Protein AF-A0A5S4G1M8-F1 (afdb_monomer_lite)

Radius of gyration: 26.01 Å; chains: 1; bounding box: 40×53×80 Å

Foldseek 3Di:
DDDDDDDPPPPPCPPPPPCDPVNVVVVVVVVVVVVVLVVVLVCQQQVPPPPRHRCQHVVVVHAPQQVVLCVCCPDPCSVVSNVVGSDPVVSVVVSVD

Seq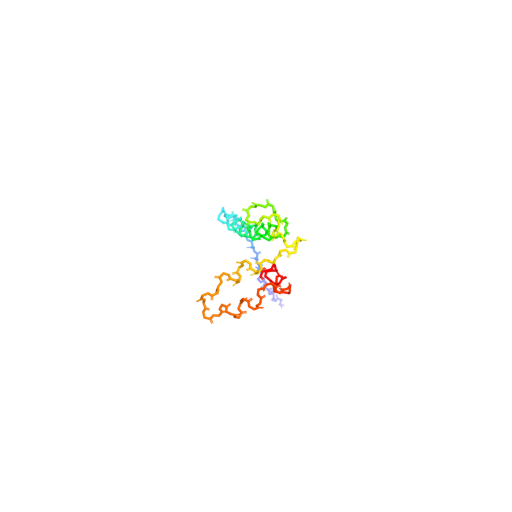uence (97 aa):
MATTISKPAMDTGVGKAARTPVDYVWAAARIAIGWIFLWAFLDKTFGWGFATPANRAWIEGGSPTTGFLKGTGENALGGFFSGLAGQGWVDWLFMAG

pLDDT: mean 74.58, std 11.68, range [43.28, 95.25]

Secondary structure (DSSP, 8-state):
--------------------HHHHHHHHHHHHHHHHHHHHHHHHHH--SSSS-GGG-GGGT--HHHHHHGGGTTSTTHHHHHHHTT-HHHHHHHHH-

Organism: NCBI:txid1642303

Structure (mmCIF, N/CA/C/O backbone):
data_AF-A0A5S4G1M8-F1
#
_entry.id   AF-A0A5S4G1M8-F1
#
loop_
_atom_site.group_PDB
_atom_site.id
_atom_site.type_symbol
_atom_site.label_atom_id
_atom_site.label_alt_id
_atom_site.label_comp_id
_atom_site.label_asym_id
_atom_site.label_entity_id
_atom_site.label_seq_id
_atom_site.pdbx_PDB_ins_code
_atom_site.Cartn_x
_atom_site.Cartn_y
_atom_site.Cartn_z
_atom_site.occupancy
_atom_site.B_iso_or_equiv
_atom_site.auth_seq_id
_atom_site.auth_comp_id
_atom_site.auth_asym_id
_atom_site.auth_atom_id
_atom_site.pdbx_PDB_model_num
ATOM 1 N N . MET A 1 1 ? 7.012 -41.064 -63.305 1.00 43.28 1 MET A N 1
ATOM 2 C CA . MET A 1 1 ? 7.002 -39.602 -63.096 1.00 43.28 1 MET A CA 1
ATOM 3 C C . MET A 1 1 ? 6.610 -39.353 -61.650 1.00 43.28 1 MET A C 1
ATOM 5 O O . MET A 1 1 ? 5.487 -39.672 -61.293 1.00 43.28 1 MET A O 1
ATOM 9 N N . ALA A 1 2 ? 7.544 -38.913 -60.809 1.00 45.53 2 ALA A N 1
ATOM 10 C CA . ALA A 1 2 ? 7.292 -38.611 -59.402 1.00 45.53 2 ALA A CA 1
ATOM 11 C C . ALA A 1 2 ? 7.521 -37.111 -59.200 1.00 45.53 2 ALA A C 1
ATOM 13 O O . ALA A 1 2 ? 8.644 -36.634 -59.340 1.00 45.53 2 ALA A O 1
ATOM 14 N N . THR A 1 3 ? 6.445 -36.373 -58.942 1.00 58.00 3 THR A N 1
ATOM 15 C CA . THR A 1 3 ? 6.497 -34.943 -58.635 1.00 58.00 3 THR A CA 1
ATOM 16 C C . THR A 1 3 ? 6.784 -34.791 -57.147 1.00 58.00 3 THR A C 1
ATOM 18 O O . THR A 1 3 ? 5.912 -35.024 -56.313 1.00 58.00 3 THR A O 1
ATOM 21 N N . THR A 1 4 ? 8.017 -34.437 -56.800 1.00 63.06 4 THR A N 1
ATOM 22 C CA . THR A 1 4 ? 8.406 -34.103 -55.428 1.00 63.06 4 THR A CA 1
ATOM 23 C C . THR A 1 4 ? 7.800 -32.748 -55.060 1.00 63.06 4 THR A C 1
ATOM 25 O O . THR A 1 4 ? 8.151 -31.723 -55.641 1.00 63.06 4 THR A O 1
ATOM 28 N N . ILE A 1 5 ? 6.865 -32.736 -54.109 1.00 64.69 5 ILE A N 1
ATOM 29 C CA . ILE A 1 5 ? 6.314 -31.509 -53.522 1.00 64.69 5 ILE A CA 1
ATOM 30 C C . ILE A 1 5 ? 7.377 -30.913 -52.593 1.00 64.69 5 ILE A C 1
ATOM 32 O O . ILE A 1 5 ? 7.700 -31.493 -51.556 1.00 64.69 5 ILE A O 1
ATOM 36 N N . SER A 1 6 ? 7.914 -29.748 -52.952 1.00 63.34 6 SER A N 1
ATOM 37 C CA . SER A 1 6 ? 8.770 -28.962 -52.063 1.00 63.34 6 SER A CA 1
ATOM 38 C C . SER A 1 6 ? 7.936 -28.407 -50.910 1.00 63.34 6 SER A C 1
ATOM 40 O O . SER A 1 6 ? 7.131 -27.493 -51.084 1.00 63.34 6 SER A O 1
ATOM 42 N N . LYS A 1 7 ? 8.125 -28.974 -49.717 1.00 70.94 7 LYS A N 1
ATOM 43 C CA . LYS A 1 7 ? 7.614 -28.425 -48.459 1.00 70.94 7 LYS A CA 1
ATOM 44 C C . LYS A 1 7 ? 8.335 -27.097 -48.192 1.00 70.94 7 LYS A C 1
ATOM 46 O O . LYS A 1 7 ? 9.565 -27.118 -48.121 1.00 70.94 7 LYS A O 1
ATOM 51 N N . PRO A 1 8 ? 7.635 -25.962 -48.024 1.00 63.31 8 PRO A N 1
ATOM 52 C CA . PRO A 1 8 ? 8.300 -24.745 -47.594 1.00 63.31 8 PRO A CA 1
ATOM 53 C C . PRO A 1 8 ? 8.811 -24.992 -46.175 1.00 63.31 8 PRO A C 1
ATOM 55 O O . PRO A 1 8 ? 8.032 -25.248 -45.251 1.00 63.31 8 PRO A O 1
ATOM 58 N N . ALA A 1 9 ? 10.133 -24.986 -46.012 1.00 61.97 9 ALA A N 1
ATOM 59 C CA . ALA A 1 9 ? 10.737 -24.855 -44.703 1.00 61.97 9 ALA A CA 1
ATOM 60 C C . ALA A 1 9 ? 10.316 -23.479 -44.185 1.00 61.97 9 ALA A C 1
ATOM 62 O O . ALA A 1 9 ? 10.790 -22.448 -44.654 1.00 61.97 9 ALA A O 1
ATOM 63 N N . MET A 1 10 ? 9.343 -23.465 -43.277 1.00 58.38 10 MET A N 1
ATOM 64 C CA . MET A 1 10 ? 9.092 -22.306 -42.437 1.00 58.38 10 MET A CA 1
ATOM 65 C C . MET A 1 10 ? 10.322 -22.192 -41.543 1.00 58.38 10 MET A C 1
ATOM 67 O O . MET A 1 10 ? 10.360 -22.781 -40.465 1.00 58.38 10 MET A O 1
ATOM 71 N N . ASP A 1 11 ? 11.349 -21.493 -42.025 1.00 54.16 11 ASP A N 1
ATOM 72 C CA . ASP A 1 11 ? 12.412 -20.975 -41.181 1.00 54.16 11 ASP A CA 1
ATOM 73 C C . ASP A 1 11 ? 11.755 -19.965 -40.243 1.00 54.16 11 ASP A C 1
ATOM 75 O O . ASP A 1 11 ? 11.748 -18.755 -40.462 1.00 54.16 11 ASP A O 1
ATOM 79 N N . THR A 1 12 ? 11.175 -20.470 -39.157 1.00 59.06 12 THR A N 1
ATOM 80 C CA . THR A 1 12 ? 10.915 -19.678 -37.963 1.00 59.06 12 THR A CA 1
ATOM 81 C C . THR A 1 12 ? 12.259 -19.435 -37.297 1.00 59.06 12 THR A C 1
ATOM 83 O O . THR A 1 12 ? 12.534 -19.908 -36.194 1.00 59.06 12 THR A O 1
ATOM 86 N N . GLY A 1 13 ? 13.120 -18.694 -37.993 1.00 52.44 13 GLY A N 1
ATOM 87 C CA . GLY A 1 13 ? 14.186 -17.946 -37.376 1.00 52.44 13 GLY A CA 1
ATOM 88 C C . GLY A 1 13 ? 13.515 -16.914 -36.491 1.00 52.44 13 GLY A C 1
ATOM 89 O O . GLY A 1 13 ? 13.318 -15.771 -36.893 1.00 52.44 13 GLY A O 1
ATOM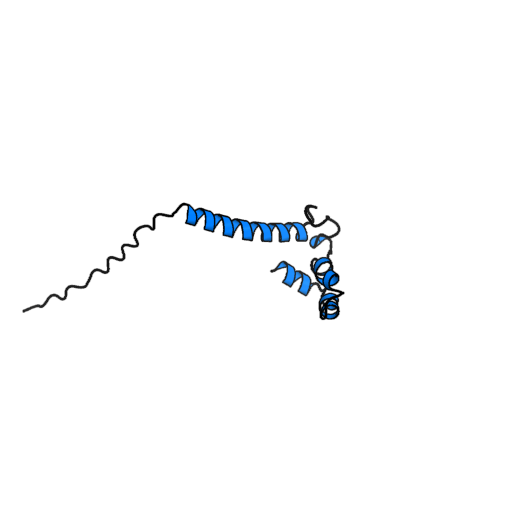 90 N N . VAL A 1 14 ? 13.148 -17.318 -35.273 1.00 60.59 14 VAL A N 1
ATOM 91 C CA . VAL A 1 14 ? 13.009 -16.381 -34.165 1.00 60.59 14 VAL A CA 1
ATOM 92 C C . VAL A 1 14 ? 14.424 -15.869 -33.946 1.00 60.59 14 VAL A C 1
ATOM 94 O O . VAL A 1 14 ? 15.180 -16.394 -33.128 1.00 60.59 14 VAL A O 1
ATOM 97 N N . GLY A 1 15 ? 14.828 -14.905 -34.780 1.00 55.91 15 GLY A N 1
ATOM 98 C CA . GLY A 1 15 ? 16.047 -14.151 -34.587 1.00 55.91 15 GLY A CA 1
ATOM 99 C C . GLY A 1 15 ? 16.004 -13.705 -33.143 1.00 55.91 15 GLY A C 1
ATOM 100 O O . GLY A 1 15 ? 15.008 -13.119 -32.720 1.00 55.91 15 GLY A O 1
ATOM 101 N N . LYS A 1 16 ? 17.012 -14.108 -32.368 1.00 56.84 16 LYS A N 1
ATOM 102 C CA . LYS A 1 16 ? 17.147 -13.788 -30.950 1.00 56.84 16 LYS A CA 1
ATOM 103 C C . LYS A 1 16 ? 16.954 -12.281 -30.839 1.00 56.84 16 LYS A C 1
ATOM 105 O O . LYS A 1 16 ? 17.880 -11.551 -31.179 1.00 56.84 16 LYS A O 1
ATOM 110 N N . ALA A 1 17 ? 15.741 -11.835 -30.494 1.00 63.44 17 ALA A N 1
ATOM 111 C CA . ALA A 1 17 ? 15.403 -10.421 -30.496 1.00 63.44 17 ALA A CA 1
ATOM 112 C C . ALA A 1 17 ? 16.457 -9.766 -29.615 1.00 63.44 17 ALA A C 1
ATOM 114 O O . ALA A 1 17 ? 16.606 -10.155 -28.450 1.00 63.44 17 ALA A O 1
ATOM 115 N N . ALA A 1 18 ? 17.302 -8.923 -30.211 1.00 67.12 18 ALA A N 1
ATOM 116 C CA . ALA A 1 18 ? 18.393 -8.305 -29.488 1.00 67.12 18 ALA A CA 1
ATOM 117 C C . ALA A 1 18 ? 17.730 -7.476 -28.393 1.00 67.12 18 ALA A C 1
ATOM 119 O O . ALA A 1 18 ? 17.111 -6.462 -28.700 1.00 67.12 18 ALA A O 1
ATOM 120 N N . ARG A 1 19 ? 17.759 -7.979 -27.148 1.00 72.19 19 ARG A N 1
ATOM 121 C CA . ARG A 1 19 ? 17.109 -7.320 -26.015 1.00 72.19 19 ARG A CA 1
ATOM 122 C C . ARG A 1 19 ? 17.654 -5.911 -25.960 1.00 72.19 19 ARG A C 1
ATOM 124 O O . ARG A 1 19 ? 18.849 -5.714 -25.735 1.00 72.19 19 ARG A O 1
ATOM 131 N N . THR A 1 20 ? 16.787 -4.955 -26.232 1.00 84.75 20 THR A N 1
ATOM 132 C CA . THR A 1 20 ? 17.161 -3.556 -26.207 1.00 84.75 20 THR A CA 1
ATOM 133 C C . THR A 1 20 ? 17.329 -3.146 -24.744 1.00 84.75 20 THR A C 1
ATOM 135 O O . THR A 1 20 ? 16.679 -3.715 -23.862 1.00 84.75 20 THR A O 1
ATOM 138 N N . PRO A 1 21 ? 18.177 -2.155 -24.432 1.00 84.00 21 PRO A N 1
ATOM 139 C CA . PRO A 1 21 ? 18.244 -1.594 -23.082 1.00 84.00 21 PRO A CA 1
ATOM 140 C C . PRO A 1 21 ? 16.861 -1.190 -22.537 1.00 84.00 21 PRO A C 1
ATOM 142 O O . PRO A 1 21 ? 16.598 -1.324 -21.345 1.00 84.00 21 PRO A O 1
ATOM 145 N N . VAL A 1 22 ? 15.951 -0.779 -23.428 1.00 90.38 22 VAL A N 1
ATOM 146 C CA . VAL A 1 22 ? 14.556 -0.433 -23.121 1.00 90.38 22 VAL A CA 1
ATOM 147 C C . VAL A 1 22 ? 13.765 -1.622 -22.560 1.00 90.38 22 VAL A C 1
ATOM 149 O O . VAL A 1 22 ? 12.970 -1.431 -21.641 1.00 90.38 22 VAL A O 1
ATOM 152 N N . ASP A 1 23 ? 14.011 -2.848 -23.026 1.00 90.00 23 ASP A N 1
ATOM 153 C CA . ASP A 1 23 ? 13.329 -4.048 -22.516 1.00 90.00 23 ASP A CA 1
ATOM 154 C C . ASP A 1 23 ? 13.678 -4.317 -21.046 1.00 90.00 23 ASP A C 1
ATOM 156 O O . ASP A 1 23 ? 12.811 -4.670 -20.243 1.00 90.00 23 ASP A O 1
ATOM 160 N N . TYR A 1 24 ? 14.940 -4.096 -20.666 1.00 90.50 24 TYR A N 1
ATOM 161 C CA . TYR A 1 24 ? 15.386 -4.234 -19.279 1.00 90.50 24 TYR A CA 1
ATOM 162 C C . TYR A 1 24 ? 14.816 -3.139 -18.382 1.00 90.50 24 TYR A C 1
ATOM 164 O O . TYR A 1 24 ? 14.388 -3.434 -17.268 1.00 90.50 24 TYR A O 1
ATOM 172 N N . VAL A 1 25 ? 14.753 -1.896 -18.870 1.00 93.88 25 VAL A N 1
ATOM 173 C CA . VAL A 1 25 ? 14.116 -0.789 -18.139 1.00 93.88 25 VAL A CA 1
ATOM 174 C C . VAL A 1 25 ? 12.639 -1.098 -17.890 1.00 93.88 25 VAL A C 1
ATOM 176 O O . VAL A 1 25 ? 12.162 -0.952 -16.767 1.00 93.88 25 VAL A O 1
ATOM 179 N N . TRP A 1 26 ? 11.922 -1.606 -18.894 1.00 94.69 26 TRP A N 1
ATOM 180 C CA . TRP A 1 26 ? 10.523 -2.008 -18.744 1.00 94.69 26 TRP A CA 1
ATOM 181 C C . TRP A 1 26 ? 10.317 -3.192 -17.799 1.00 94.69 26 TRP A C 1
ATOM 183 O O . TRP A 1 26 ? 9.311 -3.237 -17.086 1.00 94.69 26 TRP A O 1
ATOM 193 N N . ALA A 1 27 ? 11.236 -4.156 -17.789 1.00 93.19 27 ALA A N 1
ATOM 194 C CA . ALA A 1 27 ? 11.204 -5.257 -16.833 1.00 93.19 27 ALA A CA 1
ATOM 195 C C . ALA A 1 27 ? 11.443 -4.749 -15.401 1.00 93.19 27 ALA A C 1
ATOM 197 O O . ALA A 1 27 ? 10.664 -5.061 -14.501 1.00 93.19 27 ALA A O 1
ATOM 198 N N . ALA A 1 28 ? 12.459 -3.906 -15.206 1.00 94.94 28 ALA A N 1
ATOM 199 C CA . ALA A 1 28 ? 12.775 -3.306 -13.915 1.00 94.94 28 ALA A CA 1
ATOM 200 C C . ALA A 1 28 ? 11.626 -2.436 -13.392 1.00 94.94 28 ALA A C 1
ATOM 202 O O . ALA A 1 28 ? 11.274 -2.551 -12.224 1.00 94.94 28 ALA A O 1
ATOM 203 N N . ALA A 1 29 ? 10.985 -1.635 -14.248 1.00 95.19 29 ALA A N 1
ATOM 204 C CA . ALA A 1 29 ? 9.832 -0.822 -13.868 1.00 95.19 29 ALA A CA 1
ATOM 205 C C . ALA A 1 29 ? 8.663 -1.679 -13.355 1.00 95.19 29 ALA A C 1
ATOM 207 O O . ALA A 1 29 ? 8.086 -1.371 -12.316 1.00 95.19 29 ALA A O 1
ATOM 208 N N . ARG A 1 30 ? 8.342 -2.793 -14.031 1.00 94.31 30 ARG A N 1
ATOM 209 C CA . ARG A 1 30 ? 7.292 -3.722 -13.572 1.00 94.31 30 ARG A CA 1
ATOM 210 C C . ARG A 1 30 ? 7.627 -4.343 -12.220 1.00 94.31 30 ARG A C 1
ATOM 212 O O . ARG A 1 30 ? 6.768 -4.391 -11.344 1.00 94.31 30 ARG A O 1
ATOM 219 N N . ILE A 1 31 ? 8.872 -4.785 -12.051 1.00 95.25 31 ILE A N 1
ATOM 220 C CA . ILE A 1 31 ? 9.343 -5.356 -10.786 1.00 95.25 31 ILE A CA 1
ATOM 221 C C . ILE A 1 31 ? 9.302 -4.297 -9.682 1.00 95.25 31 ILE A C 1
ATOM 223 O O . ILE A 1 31 ? 8.819 -4.589 -8.598 1.00 95.25 31 ILE A O 1
ATOM 227 N N . ALA A 1 32 ? 9.740 -3.068 -9.957 1.00 94.75 32 ALA A N 1
ATOM 228 C CA . ALA A 1 32 ? 9.737 -1.973 -8.994 1.00 94.75 32 ALA A CA 1
ATOM 229 C C . ALA A 1 32 ? 8.317 -1.623 -8.533 1.00 94.75 32 ALA A C 1
ATOM 231 O O . ALA A 1 32 ? 8.088 -1.487 -7.337 1.00 94.75 32 ALA A O 1
ATOM 232 N N . ILE A 1 33 ? 7.350 -1.544 -9.454 1.00 92.69 33 ILE A N 1
ATOM 233 C CA . ILE A 1 33 ? 5.942 -1.312 -9.104 1.00 92.69 33 ILE A CA 1
ATOM 234 C C . ILE A 1 33 ? 5.431 -2.435 -8.194 1.00 92.69 33 ILE A C 1
ATOM 236 O O . ILE A 1 33 ? 4.908 -2.153 -7.118 1.00 92.69 33 ILE A O 1
ATOM 240 N N . GLY A 1 34 ? 5.638 -3.702 -8.573 1.00 90.19 34 GLY A N 1
ATOM 241 C CA . GLY A 1 34 ? 5.251 -4.844 -7.737 1.00 90.19 34 GLY A CA 1
ATOM 242 C C . GLY A 1 34 ? 5.943 -4.842 -6.371 1.00 90.19 34 GLY A C 1
ATOM 243 O O . GLY A 1 34 ? 5.313 -5.120 -5.356 1.00 90.19 34 GLY A O 1
ATOM 244 N N . TRP A 1 35 ? 7.218 -4.455 -6.329 1.00 93.31 35 TRP A N 1
ATOM 245 C CA . TRP A 1 35 ? 8.002 -4.344 -5.104 1.00 93.31 35 TRP A CA 1
ATOM 246 C C . TRP A 1 35 ? 7.467 -3.263 -4.162 1.00 93.31 35 TRP A C 1
ATOM 248 O O . TRP A 1 35 ? 7.393 -3.491 -2.959 1.00 93.31 35 TRP A O 1
ATOM 258 N N . ILE A 1 36 ? 7.039 -2.113 -4.692 1.00 89.62 36 ILE A N 1
ATOM 259 C CA . ILE A 1 36 ? 6.429 -1.036 -3.899 1.00 89.62 36 ILE A CA 1
ATOM 260 C C . ILE A 1 36 ? 5.130 -1.524 -3.241 1.00 89.62 36 ILE A C 1
ATOM 262 O O . ILE A 1 36 ? 4.937 -1.310 -2.044 1.00 89.62 36 ILE A O 1
ATOM 266 N N . PHE A 1 37 ? 4.263 -2.217 -3.988 1.00 86.44 37 PHE A N 1
ATOM 267 C CA . PHE A 1 37 ? 3.028 -2.786 -3.434 1.00 86.44 37 PHE A CA 1
ATOM 268 C C . PHE A 1 37 ? 3.302 -3.893 -2.410 1.00 86.44 37 PHE A C 1
ATOM 270 O O . PHE A 1 37 ? 2.689 -3.901 -1.343 1.00 86.44 37 PHE A O 1
ATOM 277 N N . LEU A 1 38 ? 4.260 -4.782 -2.691 1.00 87.69 38 LEU A N 1
ATOM 278 C CA . LEU A 1 38 ? 4.682 -5.825 -1.755 1.00 87.69 38 LEU A CA 1
ATOM 279 C C . LEU A 1 38 ? 5.209 -5.219 -0.452 1.00 87.69 38 LEU A C 1
ATOM 281 O O . LEU A 1 38 ? 4.843 -5.662 0.633 1.00 87.69 38 LEU A O 1
ATOM 285 N N . TRP A 1 39 ? 6.039 -4.181 -0.547 1.00 86.19 39 TRP A N 1
ATOM 286 C CA . TRP A 1 39 ? 6.552 -3.493 0.629 1.00 86.19 39 TRP A CA 1
ATOM 287 C C . TRP A 1 39 ? 5.434 -2.832 1.438 1.00 86.19 39 TRP A C 1
ATOM 289 O O . TRP A 1 39 ? 5.407 -2.967 2.658 1.00 86.19 39 TRP A O 1
ATOM 299 N N . ALA A 1 40 ? 4.473 -2.179 0.780 1.00 85.44 40 ALA A N 1
ATOM 300 C CA . ALA A 1 40 ? 3.321 -1.583 1.455 1.00 85.44 40 ALA A CA 1
ATOM 301 C C . ALA A 1 40 ? 2.468 -2.628 2.200 1.00 85.44 40 ALA A C 1
ATOM 303 O O . ALA A 1 40 ? 1.993 -2.360 3.305 1.00 85.44 40 ALA A O 1
ATOM 304 N N . PHE A 1 41 ? 2.298 -3.821 1.621 1.00 83.75 41 PHE A N 1
ATOM 305 C CA . PHE A 1 41 ? 1.643 -4.951 2.280 1.00 83.75 41 PHE A CA 1
ATOM 306 C C . PHE A 1 41 ? 2.417 -5.406 3.523 1.00 83.75 41 PHE A C 1
ATOM 308 O O . PHE A 1 41 ? 1.832 -5.556 4.597 1.00 83.75 41 PHE A O 1
ATOM 315 N N . LEU A 1 42 ? 3.735 -5.595 3.400 1.00 84.31 42 LEU A N 1
ATOM 316 C CA . LEU A 1 42 ? 4.584 -6.027 4.513 1.00 84.31 42 LEU A CA 1
ATOM 317 C C . LEU A 1 42 ? 4.599 -4.991 5.644 1.00 84.31 42 LEU A C 1
ATOM 319 O O . LEU A 1 42 ? 4.423 -5.365 6.801 1.00 84.31 42 LEU A O 1
ATOM 323 N N . ASP A 1 43 ? 4.717 -3.699 5.326 1.00 83.94 43 ASP A N 1
ATOM 324 C CA . ASP A 1 43 ? 4.678 -2.625 6.325 1.00 83.94 43 ASP A CA 1
ATOM 325 C C . ASP A 1 43 ? 3.331 -2.575 7.057 1.00 83.94 43 ASP A C 1
ATOM 327 O O . ASP A 1 43 ? 3.317 -2.484 8.279 1.00 83.94 43 ASP A O 1
ATOM 331 N N . LYS A 1 44 ? 2.194 -2.718 6.362 1.00 82.00 44 LYS A N 1
ATOM 332 C CA . LYS A 1 44 ? 0.881 -2.782 7.032 1.00 82.00 44 LYS A CA 1
ATOM 333 C C . LYS A 1 44 ? 0.681 -4.064 7.842 1.00 82.00 44 LYS A C 1
ATOM 335 O O . LYS A 1 44 ? -0.026 -4.047 8.849 1.00 82.00 44 LYS A O 1
ATOM 340 N N . THR A 1 45 ? 1.277 -5.172 7.408 1.00 80.81 45 THR A N 1
ATOM 341 C CA . THR A 1 45 ? 1.156 -6.462 8.096 1.00 80.81 45 THR A CA 1
ATOM 342 C C . THR A 1 45 ? 1.956 -6.466 9.392 1.00 80.81 45 THR A C 1
ATOM 344 O O . THR A 1 45 ? 1.404 -6.804 10.434 1.00 80.81 45 THR A O 1
ATOM 347 N N . PHE A 1 46 ? 3.227 -6.063 9.332 1.00 80.56 46 PHE A N 1
ATOM 348 C CA . PHE A 1 46 ? 4.172 -6.159 10.447 1.00 80.56 46 PHE A CA 1
ATOM 349 C C . PHE A 1 46 ? 4.363 -4.853 11.227 1.00 80.56 46 PHE A C 1
ATOM 351 O O . PHE A 1 46 ? 4.848 -4.897 12.351 1.00 80.56 46 PHE A O 1
ATOM 358 N N . GLY A 1 47 ? 3.995 -3.699 10.669 1.00 77.75 47 GLY A N 1
ATOM 359 C CA . GLY A 1 47 ? 4.115 -2.402 11.337 1.00 77.75 47 GLY A CA 1
ATOM 360 C C . GLY A 1 47 ? 5.559 -1.967 11.580 1.00 77.75 47 GLY A C 1
ATOM 361 O O . GLY A 1 47 ? 5.902 -1.560 12.689 1.00 77.75 47 GLY A O 1
ATOM 362 N N . TRP A 1 48 ? 6.415 -2.027 10.553 1.00 77.44 48 TRP A N 1
ATOM 363 C CA . TRP A 1 48 ? 7.830 -1.628 10.651 1.00 77.44 48 TRP A CA 1
ATOM 364 C C . TRP A 1 48 ? 8.059 -0.118 10.832 1.00 77.44 48 TRP A C 1
ATOM 366 O O . TRP A 1 48 ? 9.204 0.325 10.914 1.00 77.44 48 TRP A O 1
ATOM 376 N N . GLY A 1 49 ? 6.995 0.680 10.951 1.00 69.38 49 GLY A N 1
ATOM 377 C CA . GLY A 1 49 ? 7.077 2.097 11.289 1.00 69.38 49 GLY A CA 1
ATOM 378 C C . GLY A 1 49 ? 7.397 3.008 10.109 1.00 69.38 49 GLY A C 1
ATOM 379 O O . GLY A 1 49 ? 7.634 4.192 10.334 1.00 69.38 49 GLY A O 1
ATOM 380 N N . PHE A 1 50 ? 7.394 2.503 8.868 1.00 69.50 50 PHE A N 1
ATOM 381 C CA . PHE A 1 50 ? 7.638 3.342 7.694 1.00 69.50 50 PHE A CA 1
ATOM 382 C C . PHE A 1 50 ? 6.400 4.179 7.352 1.00 69.50 50 PHE A C 1
ATOM 384 O O . PHE A 1 50 ? 6.483 5.397 7.220 1.00 69.50 50 PHE A O 1
ATOM 391 N N . ALA A 1 51 ? 5.235 3.535 7.271 1.00 70.31 51 ALA A N 1
ATOM 392 C CA . ALA A 1 51 ? 3.936 4.207 7.185 1.00 70.31 51 ALA A CA 1
ATOM 393 C C . ALA A 1 51 ? 2.976 3.740 8.290 1.00 70.31 51 ALA A C 1
ATOM 395 O O . ALA A 1 51 ? 2.108 4.500 8.727 1.00 70.31 51 ALA A O 1
ATOM 396 N N . THR A 1 52 ? 3.151 2.507 8.766 1.00 69.81 52 THR A N 1
ATOM 397 C CA . THR A 1 52 ? 2.305 1.883 9.784 1.00 69.81 52 THR A CA 1
ATOM 398 C C . THR A 1 52 ? 3.093 1.729 11.087 1.00 69.81 52 THR A C 1
ATOM 400 O O . THR A 1 52 ? 4.056 0.963 11.119 1.00 69.81 52 THR A O 1
ATOM 403 N N . PRO A 1 53 ? 2.726 2.437 12.173 1.00 73.06 53 PRO A N 1
ATOM 404 C CA . PRO A 1 53 ? 3.327 2.194 13.480 1.00 73.06 53 PRO A CA 1
ATOM 405 C C . PRO A 1 53 ? 2.991 0.775 13.960 1.00 73.06 53 PRO A C 1
ATOM 407 O O . PRO A 1 53 ? 1.910 0.274 13.647 1.00 73.06 53 PRO A O 1
ATOM 410 N N . ALA A 1 54 ? 3.875 0.162 14.755 1.00 71.50 54 ALA A N 1
ATOM 411 C CA . ALA A 1 54 ? 3.714 -1.214 15.244 1.00 71.50 54 ALA A CA 1
ATOM 412 C C . ALA A 1 54 ? 2.321 -1.475 15.851 1.00 71.50 54 ALA A C 1
ATOM 414 O O . ALA A 1 54 ? 1.642 -2.406 15.439 1.00 71.50 54 ALA A O 1
ATOM 415 N N . ASN A 1 55 ? 1.811 -0.539 16.664 1.00 72.88 55 ASN A N 1
ATOM 416 C CA . ASN A 1 55 ? 0.490 -0.630 17.306 1.00 72.88 55 ASN A CA 1
ATOM 417 C C . ASN A 1 55 ? -0.729 -0.595 16.363 1.00 72.88 55 ASN A C 1
ATOM 419 O O . ASN A 1 55 ? -1.868 -0.687 16.821 1.00 72.88 55 ASN A O 1
ATOM 423 N N . ARG A 1 56 ? -0.520 -0.378 15.062 1.00 71.44 56 ARG A N 1
ATOM 424 C CA . ARG A 1 56 ? -1.555 -0.454 14.021 1.00 71.44 56 ARG A CA 1
ATOM 425 C C . ARG A 1 56 ? -1.270 -1.557 13.006 1.00 71.44 56 ARG A C 1
ATOM 427 O O . ARG A 1 56 ? -1.962 -1.615 11.990 1.00 71.44 56 ARG A O 1
ATOM 434 N N . ALA A 1 57 ? -0.270 -2.399 13.259 1.00 78.25 57 ALA A N 1
ATOM 435 C CA . ALA A 1 57 ? 0.021 -3.558 12.437 1.00 78.25 57 ALA A CA 1
ATOM 436 C C . ALA A 1 57 ? -1.185 -4.497 12.404 1.00 78.25 57 ALA A C 1
ATOM 438 O O . ALA A 1 57 ? -1.897 -4.668 13.399 1.00 78.25 57 ALA A O 1
ATOM 439 N N . TRP A 1 58 ? -1.390 -5.149 11.266 1.00 77.69 58 TRP A N 1
ATOM 440 C CA . TRP A 1 58 ? -2.490 -6.093 11.120 1.00 77.69 58 TRP A CA 1
ATOM 441 C C . TRP A 1 58 ? -2.363 -7.286 12.076 1.00 77.69 58 TRP A C 1
ATOM 443 O O . TRP A 1 58 ? -3.354 -7.707 12.671 1.00 77.69 58 TRP A O 1
ATOM 453 N N . ILE A 1 59 ? -1.135 -7.767 12.306 1.00 78.81 59 ILE A N 1
ATOM 454 C CA . ILE A 1 59 ? -0.862 -8.846 13.269 1.00 78.81 59 ILE A CA 1
ATOM 455 C C . ILE A 1 59 ? -1.154 -8.452 14.725 1.00 78.81 59 ILE A C 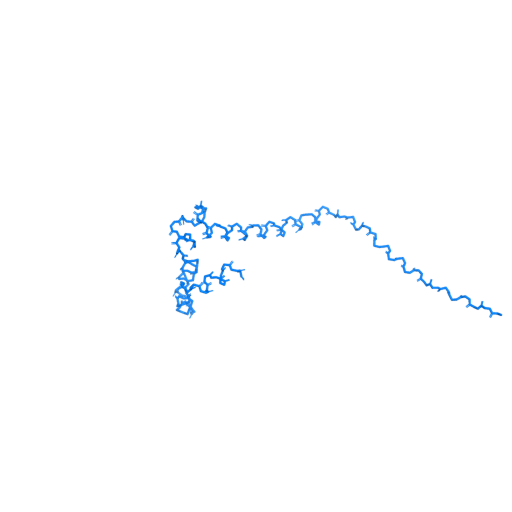1
ATOM 457 O O . ILE A 1 59 ? -1.413 -9.326 15.546 1.00 78.81 59 ILE A O 1
ATOM 461 N N . GLU A 1 60 ? -1.144 -7.155 15.045 1.00 76.56 60 GLU A N 1
ATOM 462 C CA . GLU A 1 60 ? -1.487 -6.630 16.374 1.00 76.56 60 GLU A CA 1
ATOM 463 C C . GLU A 1 60 ? -2.994 -6.333 16.512 1.00 76.56 60 GLU A C 1
ATOM 465 O O . GLU A 1 60 ? -3.443 -5.800 17.524 1.00 76.56 60 GLU A O 1
ATOM 470 N N . GLY A 1 61 ? -3.799 -6.698 15.506 1.00 71.88 61 GLY A N 1
ATOM 471 C CA . GLY A 1 61 ? -5.244 -6.464 15.481 1.00 71.88 61 GLY A CA 1
ATOM 472 C C . GLY A 1 61 ? -5.648 -5.108 14.898 1.00 71.88 61 GLY A C 1
ATOM 473 O O . GLY A 1 61 ? -6.821 -4.739 14.957 1.00 71.88 61 GLY A O 1
ATOM 474 N N . GLY A 1 62 ? -4.705 -4.358 14.318 1.00 76.81 62 GLY A N 1
ATOM 475 C CA . GLY A 1 62 ? -5.008 -3.157 13.546 1.00 76.81 62 GLY A CA 1
ATOM 476 C C . GLY A 1 62 ? -5.778 -3.496 12.267 1.00 76.81 62 GLY A C 1
ATOM 477 O O . GLY A 1 62 ? -5.496 -4.492 11.610 1.00 76.81 62 GLY A O 1
ATOM 478 N N . SER A 1 63 ? -6.749 -2.662 11.888 1.00 77.62 63 SER A N 1
ATOM 479 C CA . SER A 1 63 ? -7.508 -2.837 10.643 1.00 77.62 63 SER A CA 1
ATOM 480 C C . SER A 1 63 ? -6.963 -1.921 9.533 1.00 77.62 63 SER A C 1
ATOM 482 O O . SER A 1 63 ? -7.076 -0.691 9.643 1.00 77.62 63 SER A O 1
ATOM 484 N N . PRO A 1 64 ? -6.418 -2.485 8.437 1.00 76.94 64 PRO A N 1
ATOM 485 C CA . PRO A 1 64 ? -5.935 -1.727 7.281 1.00 76.94 64 PRO A CA 1
ATOM 486 C C . PRO A 1 64 ? -7.014 -0.850 6.636 1.00 76.94 64 PRO A C 1
ATOM 488 O O . PRO A 1 64 ? -6.737 0.281 6.226 1.00 76.94 64 PRO A O 1
ATOM 491 N N . THR A 1 65 ? -8.253 -1.348 6.566 1.00 77.00 65 THR A N 1
ATOM 492 C CA . THR A 1 65 ? -9.374 -0.641 5.932 1.00 77.00 65 THR A CA 1
ATOM 493 C C . THR A 1 65 ? -9.948 0.447 6.824 1.00 77.00 65 THR A C 1
ATOM 495 O O . THR A 1 65 ? -10.493 1.421 6.313 1.00 77.00 65 THR A O 1
ATOM 498 N N . THR A 1 66 ? -9.776 0.361 8.145 1.00 71.56 66 THR A N 1
ATOM 499 C CA . THR A 1 66 ? -10.259 1.400 9.064 1.00 71.56 66 THR A CA 1
ATOM 500 C C . THR A 1 66 ? -9.583 2.746 8.811 1.00 71.56 66 THR A C 1
ATOM 502 O O . THR A 1 66 ? -10.263 3.767 8.809 1.00 71.56 66 THR A O 1
ATOM 505 N N . GLY A 1 67 ? -8.276 2.770 8.534 1.00 68.94 67 GLY A N 1
ATOM 506 C CA . GLY A 1 67 ? -7.564 4.007 8.188 1.00 68.94 67 GLY A CA 1
ATOM 507 C C . GLY A 1 67 ? -7.870 4.524 6.779 1.00 68.94 67 GLY A C 1
ATOM 508 O O . GLY A 1 67 ? -7.925 5.732 6.567 1.00 68.94 67 GLY A O 1
ATOM 509 N N . PHE A 1 68 ? -8.097 3.621 5.822 1.00 72.06 68 PHE A N 1
ATOM 510 C CA . PHE A 1 68 ? -8.314 3.971 4.415 1.00 72.06 68 PHE A CA 1
ATOM 511 C C . PHE A 1 68 ? -9.764 4.368 4.105 1.00 72.06 68 PHE A C 1
ATOM 513 O O . PHE A 1 68 ? -10.005 5.347 3.405 1.00 72.06 68 PHE A O 1
ATOM 520 N N . LEU A 1 69 ? -10.737 3.622 4.632 1.00 71.38 69 LEU A N 1
ATOM 521 C CA . LEU A 1 69 ? -12.150 3.777 4.293 1.00 71.38 69 LEU A CA 1
ATOM 522 C C . LEU A 1 69 ? -12.873 4.774 5.204 1.00 71.38 69 LEU A C 1
ATOM 524 O O . LEU A 1 69 ? -13.714 5.515 4.703 1.00 71.38 69 LEU A O 1
ATOM 528 N N . LYS A 1 70 ? -12.527 4.902 6.497 1.00 66.31 70 LYS A N 1
ATOM 529 C CA . LYS A 1 70 ? -13.136 5.958 7.342 1.00 66.31 70 LYS A CA 1
ATOM 530 C C . LYS A 1 70 ? -12.751 7.374 6.911 1.00 66.31 70 LYS A C 1
ATOM 532 O O . LYS A 1 70 ? -13.508 8.304 7.167 1.00 66.31 70 LYS A O 1
ATOM 537 N N . GLY A 1 71 ? -11.626 7.548 6.214 1.00 62.38 71 GLY A N 1
ATOM 538 C CA . GLY A 1 71 ? -11.243 8.836 5.625 1.00 62.38 71 GLY A CA 1
ATOM 539 C C . GLY A 1 71 ? -12.195 9.325 4.525 1.00 62.38 71 GLY A C 1
ATOM 540 O O . GLY A 1 71 ? -12.144 10.488 4.146 1.00 62.38 71 GLY A O 1
ATOM 541 N N . THR A 1 72 ? -13.094 8.466 4.025 1.00 61.31 72 THR A N 1
ATOM 542 C CA . THR A 1 72 ? -14.056 8.813 2.966 1.00 61.31 72 THR A CA 1
ATOM 543 C C . THR A 1 72 ? -15.383 9.375 3.482 1.00 61.31 72 THR A C 1
ATOM 545 O O . THR A 1 72 ? -16.281 9.599 2.671 1.00 61.31 72 THR A O 1
ATOM 548 N N . GLY A 1 73 ? -15.511 9.625 4.793 1.00 57.19 73 GLY A N 1
ATOM 549 C CA . GLY A 1 73 ? -16.760 9.991 5.477 1.00 57.19 73 GLY A CA 1
ATOM 550 C C . GLY A 1 73 ? -17.533 11.191 4.908 1.00 57.19 73 GLY A C 1
ATOM 551 O O . GLY A 1 73 ? -18.733 11.281 5.141 1.00 57.19 73 GLY A O 1
ATOM 552 N N . GLU A 1 74 ? -16.894 12.059 4.121 1.00 58.56 74 GLU A N 1
ATOM 553 C CA . GLU A 1 74 ? -17.536 13.225 3.486 1.00 58.56 74 GLU A CA 1
ATOM 554 C C . GLU A 1 74 ? -18.070 12.963 2.062 1.00 58.56 74 GLU A C 1
ATOM 556 O O . GLU A 1 74 ? -18.718 13.822 1.469 1.00 58.56 74 GLU A O 1
ATOM 561 N N . ASN A 1 75 ? -17.830 11.778 1.492 1.00 65.38 75 ASN A N 1
ATOM 562 C CA . ASN A 1 75 ? -18.252 11.448 0.128 1.00 65.38 75 ASN A CA 1
ATOM 563 C C . ASN A 1 75 ? -19.638 10.788 0.104 1.00 65.38 75 ASN A C 1
ATOM 565 O O . ASN A 1 75 ? -20.044 10.140 1.065 1.00 65.38 75 ASN A O 1
ATOM 569 N N . ALA A 1 76 ? -20.342 10.862 -1.032 1.00 70.06 76 ALA A N 1
ATOM 570 C CA . ALA A 1 76 ? -21.701 10.321 -1.200 1.00 70.06 76 ALA A CA 1
ATOM 571 C C . ALA A 1 76 ? -21.853 8.820 -0.843 1.00 70.06 76 ALA A C 1
ATOM 573 O O . ALA A 1 76 ? -22.952 8.369 -0.537 1.00 70.06 76 ALA A O 1
ATOM 574 N N . LEU A 1 77 ? -20.754 8.053 -0.846 1.00 69.75 77 LEU A N 1
ATOM 575 C CA . LEU A 1 77 ? -20.696 6.637 -0.452 1.00 69.75 77 LEU A CA 1
ATOM 576 C C . LEU A 1 77 ? -19.973 6.396 0.890 1.00 69.75 77 LEU A C 1
ATOM 578 O O . LEU A 1 77 ? -19.772 5.251 1.292 1.00 69.75 77 LEU A O 1
ATOM 582 N N . GLY A 1 78 ? -19.578 7.452 1.600 1.00 64.12 78 GLY A N 1
ATOM 583 C CA . GLY A 1 78 ? -18.753 7.387 2.808 1.00 64.12 78 GLY A CA 1
ATOM 584 C C . GLY A 1 78 ? -19.389 6.582 3.939 1.00 64.12 78 GLY A C 1
ATOM 585 O O . GLY A 1 78 ? -18.691 5.839 4.623 1.00 64.12 78 GLY A O 1
ATOM 586 N N . GLY A 1 79 ? -20.716 6.643 4.095 1.00 67.94 79 GLY A N 1
ATOM 587 C CA . GLY A 1 79 ? -21.448 5.822 5.068 1.00 67.94 79 GLY A CA 1
ATOM 588 C C . GLY A 1 79 ? -21.401 4.321 4.754 1.00 67.94 79 GLY A C 1
ATOM 589 O O . GLY A 1 79 ? -21.235 3.508 5.660 1.00 67.94 79 GLY A O 1
ATOM 590 N N . PHE A 1 80 ? -21.463 3.951 3.472 1.00 75.75 80 PHE A N 1
ATOM 591 C CA . PHE A 1 80 ? -21.345 2.560 3.027 1.00 75.75 80 PHE A CA 1
ATOM 592 C C . PHE A 1 80 ? -19.928 2.016 3.263 1.00 75.75 80 PHE A C 1
ATOM 594 O O . PHE A 1 80 ? -19.760 0.970 3.887 1.00 75.75 80 PHE A O 1
ATOM 601 N N . PHE A 1 81 ? -18.899 2.763 2.850 1.00 71.75 81 PHE A N 1
ATOM 602 C CA . PHE A 1 81 ? -17.502 2.363 3.051 1.00 71.75 81 PHE A CA 1
ATOM 603 C C . PHE A 1 81 ? -17.085 2.376 4.523 1.00 71.75 81 PHE A C 1
ATOM 605 O O . PHE A 1 81 ? -16.335 1.502 4.950 1.00 71.75 81 PHE A O 1
ATOM 612 N N . SER A 1 82 ? -17.615 3.300 5.326 1.00 72.31 82 SER A N 1
ATOM 613 C CA . SER A 1 82 ? -17.377 3.329 6.774 1.00 72.31 82 SER A CA 1
ATOM 614 C C . SER A 1 82 ? -18.024 2.149 7.502 1.00 72.31 82 SER A C 1
ATOM 616 O O . SER A 1 82 ? -17.476 1.701 8.503 1.00 72.31 82 SER A O 1
ATOM 618 N N . GLY A 1 83 ? -19.155 1.630 7.007 1.00 73.75 83 GLY A N 1
ATOM 619 C CA . GLY A 1 83 ? -19.786 0.417 7.542 1.00 73.75 83 GLY A CA 1
ATOM 620 C C . GLY A 1 83 ? -19.031 -0.872 7.199 1.00 73.75 83 GLY A C 1
ATOM 621 O O . GLY A 1 83 ? -19.106 -1.849 7.941 1.00 73.75 83 GLY A O 1
ATOM 622 N N . LEU A 1 84 ? -18.278 -0.866 6.097 1.00 72.88 84 LEU A N 1
ATOM 623 C CA . LEU A 1 84 ? -17.401 -1.966 5.683 1.00 72.88 84 LEU A CA 1
ATOM 624 C C . LEU A 1 84 ? -16.003 -1.885 6.318 1.00 72.88 84 LEU A C 1
ATOM 626 O O . LEU A 1 84 ? -15.310 -2.896 6.426 1.00 72.88 84 LEU A O 1
ATOM 630 N N . ALA A 1 85 ? -15.588 -0.694 6.748 1.00 75.44 85 ALA A N 1
ATOM 631 C CA . ALA A 1 85 ? -14.306 -0.457 7.395 1.00 75.44 85 ALA A CA 1
ATOM 632 C C . ALA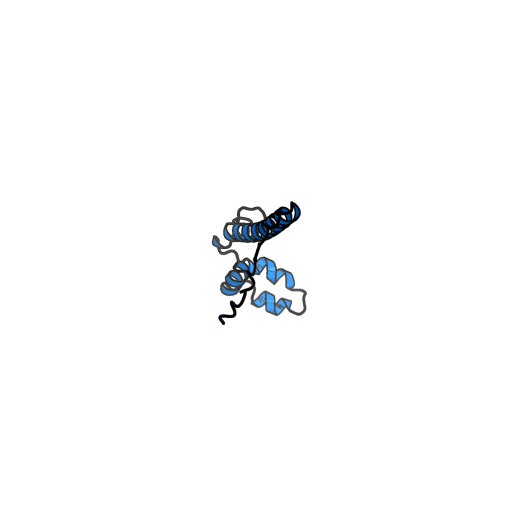 A 1 85 ? -14.196 -1.237 8.715 1.00 75.44 85 ALA A C 1
ATOM 634 O O . ALA A 1 85 ? -15.070 -1.144 9.576 1.00 75.44 85 ALA A O 1
ATOM 635 N N . GLY A 1 86 ? -13.105 -1.983 8.900 1.00 71.44 86 GLY A N 1
ATOM 636 C CA . GLY A 1 86 ? -12.899 -2.781 10.115 1.00 71.44 86 GLY A CA 1
ATOM 637 C C . GLY A 1 86 ? -13.512 -4.176 10.084 1.00 71.44 86 GLY A C 1
ATOM 638 O O . GLY A 1 86 ? -13.372 -4.921 11.053 1.00 71.44 86 GLY A O 1
ATOM 639 N N . GLN A 1 87 ? -14.181 -4.564 8.996 1.00 78.12 87 GLN A N 1
ATOM 640 C CA . GLN A 1 87 ? -14.603 -5.948 8.821 1.00 78.12 87 GLN A CA 1
ATOM 641 C C . GLN A 1 87 ? -13.399 -6.805 8.423 1.00 78.12 87 GLN A C 1
ATOM 643 O O . GLN A 1 87 ? -12.760 -6.549 7.404 1.00 78.12 87 GLN A O 1
ATOM 648 N N . GLY A 1 88 ? -13.128 -7.869 9.184 1.00 75.94 88 GLY A N 1
ATOM 649 C CA . GLY A 1 88 ? -11.952 -8.716 8.966 1.00 75.94 88 GLY A CA 1
A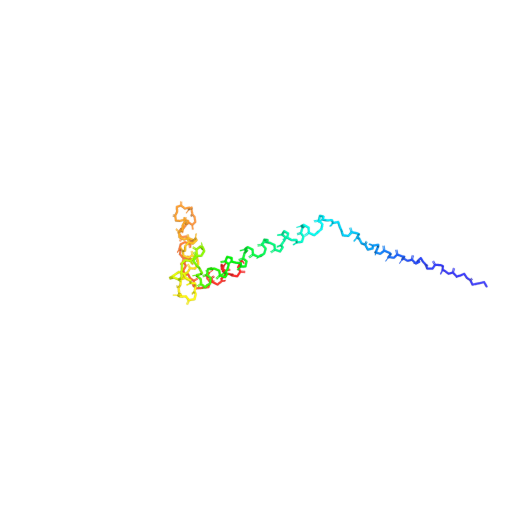TOM 650 C C . GLY A 1 88 ? -11.840 -9.266 7.539 1.00 75.94 88 GLY A C 1
ATOM 651 O O . GLY A 1 88 ? -10.751 -9.284 6.982 1.00 75.94 88 GLY A O 1
ATOM 652 N N . TRP A 1 89 ? -12.950 -9.647 6.896 1.00 76.00 89 TRP A N 1
ATOM 653 C CA . TRP A 1 89 ? -12.921 -10.114 5.502 1.00 76.00 89 TRP A CA 1
ATOM 654 C C . TRP A 1 89 ? -12.608 -8.994 4.496 1.00 76.00 89 TRP A C 1
ATOM 656 O O . TRP A 1 89 ? -11.968 -9.261 3.484 1.00 76.00 89 TRP A O 1
ATOM 666 N N . VAL A 1 90 ? -13.018 -7.751 4.776 1.00 78.62 90 VAL A N 1
ATOM 667 C CA . VAL A 1 90 ? -12.683 -6.577 3.952 1.00 78.62 90 VAL A CA 1
ATOM 668 C C . VAL A 1 90 ? -11.208 -6.246 4.125 1.00 78.62 90 VAL A C 1
ATOM 670 O O . VAL A 1 90 ? -10.544 -5.936 3.146 1.00 78.62 90 VAL A O 1
ATOM 673 N N . ASP A 1 91 ? -10.674 -6.382 5.341 1.00 77.94 91 ASP A N 1
ATOM 674 C CA . ASP A 1 91 ? -9.241 -6.250 5.611 1.00 77.94 91 ASP A CA 1
ATOM 675 C C . ASP A 1 91 ? -8.420 -7.293 4.845 1.00 77.94 91 ASP A C 1
ATOM 677 O O . ASP A 1 91 ? -7.424 -6.936 4.223 1.00 77.94 91 ASP A O 1
ATOM 681 N N . TRP A 1 92 ? -8.874 -8.551 4.807 1.00 78.44 92 TRP A N 1
ATOM 682 C CA . TRP A 1 92 ? -8.266 -9.602 3.984 1.00 78.44 92 TRP A CA 1
ATOM 683 C C . TRP A 1 92 ? -8.336 -9.290 2.485 1.00 78.44 92 TRP A C 1
ATOM 685 O O . TRP A 1 92 ? -7.330 -9.426 1.795 1.00 78.44 92 TRP A O 1
ATOM 695 N N . LEU A 1 93 ? -9.495 -8.854 1.976 1.00 80.31 93 LEU A N 1
ATOM 696 C CA . LEU A 1 93 ? -9.670 -8.521 0.558 1.00 80.31 93 LEU A CA 1
ATOM 697 C C . LEU A 1 93 ? -8.795 -7.325 0.154 1.00 80.31 93 LEU A C 1
ATOM 699 O O . LEU A 1 93 ? -8.144 -7.343 -0.881 1.00 80.31 93 LEU A O 1
ATOM 703 N N . PHE A 1 94 ? -8.736 -6.309 1.013 1.00 77.94 94 PHE A N 1
ATOM 704 C CA . PHE A 1 94 ? -7.919 -5.115 0.828 1.00 77.94 94 PHE A CA 1
ATOM 705 C C . PHE A 1 94 ? -6.418 -5.419 0.886 1.00 77.94 94 PHE A C 1
ATOM 707 O O . PHE A 1 94 ? -5.623 -4.788 0.195 1.00 77.9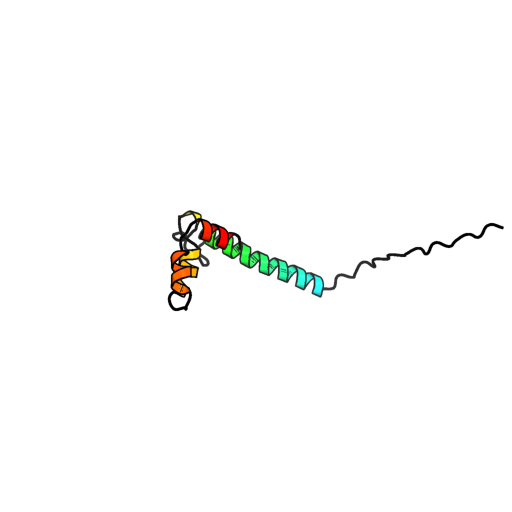4 94 PHE A O 1
ATOM 714 N N . MET A 1 95 ? -6.025 -6.389 1.709 1.00 79.31 95 MET A N 1
ATOM 715 C CA . MET A 1 95 ? -4.657 -6.895 1.779 1.00 79.31 95 MET A CA 1
ATOM 716 C C . MET A 1 95 ? -4.298 -7.785 0.580 1.00 79.31 95 MET A C 1
ATOM 718 O O . MET A 1 95 ? -3.141 -7.806 0.171 1.00 79.31 95 MET A O 1
ATOM 722 N N . ALA A 1 96 ? -5.266 -8.491 -0.008 1.00 76.25 96 ALA A N 1
ATOM 723 C CA . ALA A 1 96 ? -5.053 -9.309 -1.201 1.00 76.25 96 ALA A CA 1
ATOM 724 C C . ALA A 1 96 ? -4.828 -8.480 -2.484 1.00 76.25 96 ALA A C 1
ATOM 726 O O . ALA A 1 96 ? -4.181 -8.984 -3.405 1.00 76.25 96 ALA A O 1
ATOM 727 N N . GLY A 1 97 ? -5.285 -7.219 -2.504 1.00 63.56 97 GLY A N 1
ATOM 728 C CA . GLY A 1 97 ? -5.148 -6.292 -3.634 1.00 63.56 97 GLY A CA 1
ATOM 729 C C . GLY A 1 97 ? -6.407 -6.184 -4.479 1.00 63.56 97 GLY A C 1
ATOM 730 O O . GLY A 1 97 ? -6.898 -7.232 -4.953 1.00 63.56 97 GLY A O 1
#